Protein AF-A0A059WU59-F1 (afdb_monomer_lite)

Structure (mmCIF, N/CA/C/O backbone):
data_AF-A0A059WU59-F1
#
_entry.id   AF-A0A059WU59-F1
#
loop_
_atom_site.group_PDB
_atom_site.id
_atom_site.type_symbol
_atom_site.label_atom_id
_atom_site.label_alt_id
_atom_site.label_comp_id
_atom_site.label_asym_id
_atom_site.label_entity_id
_atom_site.label_seq_id
_atom_site.pdbx_PDB_ins_code
_atom_site.Cartn_x
_atom_site.Cartn_y
_atom_site.Cartn_z
_atom_site.occupancy
_atom_site.B_iso_or_equiv
_atom_site.auth_seq_id
_atom_site.auth_comp_id
_atom_site.auth_asym_id
_atom_site.auth_atom_id
_atom_site.pdbx_PDB_model_num
ATOM 1 N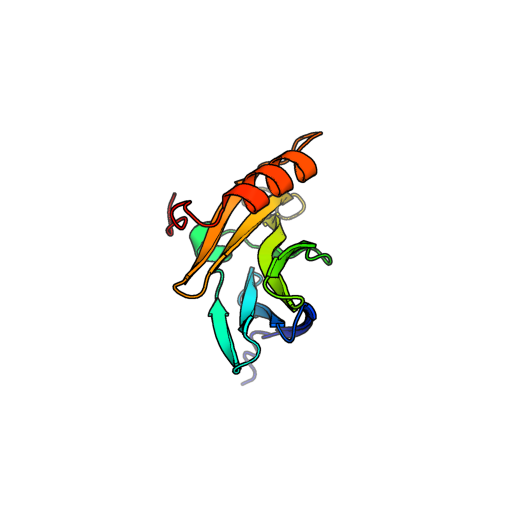 N . ASP A 1 1 ? -11.940 -27.932 -23.935 1.00 38.44 1 ASP A N 1
ATOM 2 C CA . ASP A 1 1 ? -11.604 -26.504 -24.093 1.00 38.44 1 ASP A CA 1
ATOM 3 C C . ASP A 1 1 ? -11.265 -25.864 -22.761 1.00 38.44 1 ASP A C 1
ATOM 5 O O . ASP A 1 1 ? -12.135 -25.422 -22.026 1.00 38.44 1 ASP A O 1
ATOM 9 N N . THR A 1 2 ? -9.983 -25.903 -22.409 1.00 46.12 2 THR A N 1
ATOM 10 C CA . THR A 1 2 ? -9.424 -25.380 -21.155 1.00 46.12 2 THR A CA 1
ATOM 11 C C . THR A 1 2 ? -8.559 -24.166 -21.457 1.00 46.12 2 THR A C 1
ATOM 13 O O . THR A 1 2 ? -7.333 -24.238 -21.441 1.00 46.12 2 THR A O 1
ATOM 16 N N . SER A 1 3 ? -9.199 -23.031 -21.719 1.00 50.28 3 SER A N 1
ATOM 17 C CA . SER A 1 3 ? -8.546 -21.718 -21.687 1.00 50.28 3 SER A CA 1
ATOM 18 C C . SER A 1 3 ? -8.497 -21.256 -20.226 1.00 50.28 3 SER A C 1
ATOM 20 O O . SER A 1 3 ? -9.231 -20.369 -19.800 1.00 50.28 3 SER A O 1
ATOM 22 N N . GLY A 1 4 ? -7.703 -21.950 -19.409 1.00 47.62 4 GLY A N 1
ATOM 23 C CA . GLY A 1 4 ? -7.511 -21.619 -18.001 1.00 47.62 4 GLY A CA 1
ATOM 24 C C . GLY A 1 4 ? -6.592 -20.413 -17.864 1.00 47.62 4 GLY A C 1
ATOM 25 O O . GLY A 1 4 ? -5.397 -20.584 -17.645 1.00 47.62 4 GLY A O 1
ATOM 26 N N . ALA A 1 5 ? -7.129 -19.199 -17.994 1.00 55.03 5 ALA A N 1
ATOM 27 C CA . ALA A 1 5 ? -6.443 -18.018 -17.484 1.00 55.03 5 ALA A CA 1
ATOM 28 C C . ALA A 1 5 ? -6.294 -18.210 -15.967 1.00 55.03 5 ALA A C 1
ATOM 30 O O . ALA A 1 5 ? -7.286 -18.205 -15.237 1.00 55.03 5 ALA A O 1
ATOM 31 N N . GLY A 1 6 ? -5.076 -18.501 -15.506 1.00 59.31 6 GLY A N 1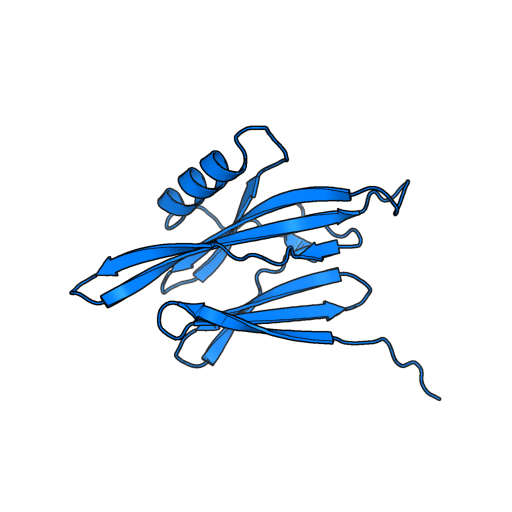
ATOM 32 C CA . GLY A 1 6 ? -4.805 -18.776 -14.099 1.00 59.31 6 GLY A CA 1
ATOM 33 C C . GLY A 1 6 ? -5.197 -17.575 -13.243 1.00 59.31 6 GLY A C 1
ATOM 34 O O . GLY A 1 6 ? -4.594 -16.515 -13.354 1.00 59.31 6 GLY A O 1
ATOM 35 N N . TYR A 1 7 ? -6.220 -17.736 -12.407 1.00 64.06 7 TYR A N 1
ATOM 36 C CA . TYR A 1 7 ? -6.565 -16.783 -11.358 1.00 64.06 7 TYR A CA 1
ATOM 37 C C . TYR A 1 7 ? -5.986 -17.303 -10.045 1.00 64.06 7 TYR A C 1
ATOM 39 O O . TYR A 1 7 ? -6.307 -18.415 -9.617 1.00 64.06 7 TYR A O 1
ATOM 47 N N . TYR A 1 8 ? -5.133 -16.505 -9.405 1.00 78.94 8 TYR A N 1
ATOM 48 C CA . TYR A 1 8 ? -4.619 -16.792 -8.070 1.00 78.94 8 TYR A CA 1
ATOM 49 C C . TYR A 1 8 ? -5.258 -15.857 -7.046 1.00 78.94 8 TYR A C 1
ATOM 51 O O . TYR A 1 8 ? -5.388 -14.651 -7.275 1.00 78.94 8 TYR A O 1
ATOM 59 N N . ARG A 1 9 ? -5.607 -16.417 -5.881 1.00 77.56 9 ARG A N 1
ATOM 60 C CA . ARG A 1 9 ? -6.037 -15.642 -4.721 1.00 77.56 9 ARG A CA 1
ATOM 61 C C . ARG A 1 9 ? -5.307 -16.075 -3.457 1.00 77.56 9 ARG A C 1
ATOM 63 O O . ARG A 1 9 ? -5.514 -17.179 -2.959 1.00 77.56 9 ARG A O 1
ATOM 70 N N . GLY A 1 10 ? -4.498 -15.172 -2.916 1.00 82.44 10 GLY A N 1
ATOM 71 C CA . GLY A 1 10 ? -3.839 -15.317 -1.621 1.00 82.44 10 GLY A CA 1
ATOM 72 C C . GLY A 1 10 ? -4.591 -14.562 -0.527 1.00 82.44 10 GLY A C 1
ATOM 73 O O . GLY A 1 10 ? -5.272 -13.573 -0.797 1.00 82.44 10 GLY A O 1
ATOM 74 N N . GLN A 1 11 ? -4.464 -15.001 0.725 1.00 89.19 11 GLN A N 1
ATOM 75 C CA . GLN A 1 11 ? -4.986 -14.268 1.879 1.00 89.19 11 GLN A CA 1
ATOM 76 C C . GLN A 1 11 ? -3.888 -14.078 2.920 1.00 89.19 11 GLN A C 1
ATOM 78 O O . GLN A 1 11 ? -3.297 -15.050 3.384 1.00 89.19 11 GLN A O 1
ATOM 83 N N . CYS A 1 12 ? -3.684 -12.833 3.346 1.00 90.75 12 CYS A N 1
ATOM 84 C CA . CYS A 1 12 ? -2.754 -12.490 4.415 1.00 90.75 12 CYS A CA 1
ATOM 85 C C . CYS A 1 12 ? -3.540 -11.996 5.640 1.00 90.75 12 CYS A C 1
ATOM 87 O O . CYS A 1 12 ? -4.379 -11.095 5.500 1.00 90.75 12 CYS A O 1
ATOM 89 N N . PRO A 1 13 ? -3.303 -12.549 6.846 1.00 93.00 13 PRO A N 1
ATOM 90 C CA . PRO A 1 13 ? -3.853 -11.968 8.064 1.00 93.00 13 PRO A CA 1
ATOM 91 C C . PRO A 1 13 ? -3.290 -10.554 8.270 1.00 93.00 13 PRO A C 1
ATOM 93 O O . PRO A 1 13 ? -2.125 -10.288 7.978 1.00 93.00 13 PRO A O 1
ATOM 96 N N . GLY A 1 14 ? -4.131 -9.638 8.747 1.00 94.81 14 GLY A N 1
ATOM 97 C CA . GLY A 1 14 ? -3.761 -8.261 9.064 1.00 94.81 14 GLY A CA 1
ATOM 98 C C . GLY A 1 14 ? -3.902 -7.953 10.553 1.00 94.81 14 GLY A C 1
ATOM 99 O O . GLY A 1 14 ? -3.927 -8.841 11.405 1.00 94.81 14 GLY A O 1
ATOM 100 N N . VAL A 1 15 ? -4.001 -6.664 10.872 1.00 96.12 15 VAL A N 1
ATOM 101 C CA . VAL A 1 15 ? -4.140 -6.167 12.250 1.00 96.12 15 VAL A CA 1
ATOM 102 C C . VAL A 1 15 ? -5.606 -5.936 12.613 1.00 96.12 15 VAL A C 1
ATOM 104 O O . VAL A 1 15 ? -6.419 -5.624 11.748 1.00 96.12 15 VAL A O 1
ATOM 107 N N . ALA A 1 16 ? -5.956 -6.053 13.898 1.00 95.88 16 ALA A N 1
ATOM 108 C CA . ALA A 1 16 ? -7.289 -5.713 14.419 1.00 95.88 16 ALA A CA 1
ATOM 109 C C . ALA A 1 16 ? -8.468 -6.370 13.659 1.00 95.88 16 ALA A C 1
ATOM 111 O O . ALA A 1 16 ? -9.514 -5.755 13.469 1.00 95.88 16 ALA A O 1
ATOM 112 N N . GLY A 1 17 ? -8.287 -7.611 13.189 1.00 9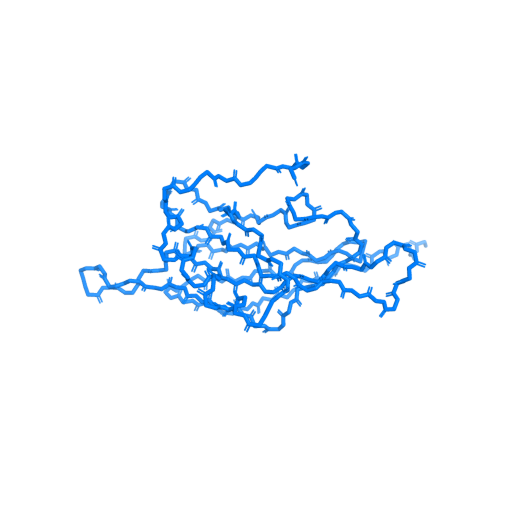5.94 17 GLY A N 1
ATOM 113 C CA . GLY A 1 17 ? -9.299 -8.370 12.443 1.00 95.94 17 GLY A CA 1
ATOM 114 C C . GLY A 1 17 ? -9.382 -8.056 10.944 1.00 95.94 17 GLY A C 1
ATOM 115 O O . GLY A 1 17 ? -10.152 -8.708 10.240 1.00 95.94 17 GLY A O 1
ATOM 116 N N . TYR A 1 18 ? -8.592 -7.102 10.440 1.00 97.94 18 TYR A N 1
ATOM 117 C CA . TYR A 1 18 ? -8.466 -6.858 9.005 1.00 97.94 18 TYR A CA 1
ATOM 118 C C . TYR A 1 18 ? -7.697 -7.993 8.324 1.00 97.94 18 TYR A C 1
ATOM 120 O O . TYR A 1 18 ? -6.867 -8.671 8.935 1.00 97.94 18 TYR A O 1
ATOM 128 N N . LYS A 1 19 ? -7.954 -8.182 7.031 1.00 98.06 19 LYS A N 1
ATOM 129 C CA . LYS A 1 19 ? -7.244 -9.136 6.169 1.00 98.06 19 LYS A CA 1
ATOM 130 C C . LYS A 1 19 ? -6.901 -8.467 4.845 1.00 98.06 19 LYS A C 1
ATOM 132 O O . LYS A 1 19 ? -7.580 -7.527 4.438 1.00 98.06 19 LYS A O 1
ATOM 137 N N . LEU A 1 20 ? -5.881 -8.974 4.166 1.00 98.19 20 LEU A N 1
ATOM 138 C CA . LEU A 1 20 ? -5.608 -8.636 2.771 1.00 98.19 20 LEU A CA 1
ATOM 139 C C . LEU A 1 20 ? -5.927 -9.836 1.896 1.00 98.19 20 LEU A C 1
ATOM 141 O O . LEU A 1 20 ? -5.610 -10.972 2.253 1.00 98.19 20 LEU A O 1
ATOM 145 N N . LEU A 1 21 ? -6.534 -9.569 0.750 1.00 97.50 21 LEU A N 1
ATOM 146 C CA . LEU A 1 21 ? -6.653 -10.519 -0.342 1.00 97.50 21 LEU A CA 1
ATOM 147 C C . LEU A 1 21 ? -5.717 -10.060 -1.451 1.00 97.50 21 LEU A C 1
ATOM 149 O O . LEU A 1 21 ? -5.800 -8.912 -1.876 1.00 97.50 21 LEU A O 1
ATOM 153 N N . LEU A 1 22 ? 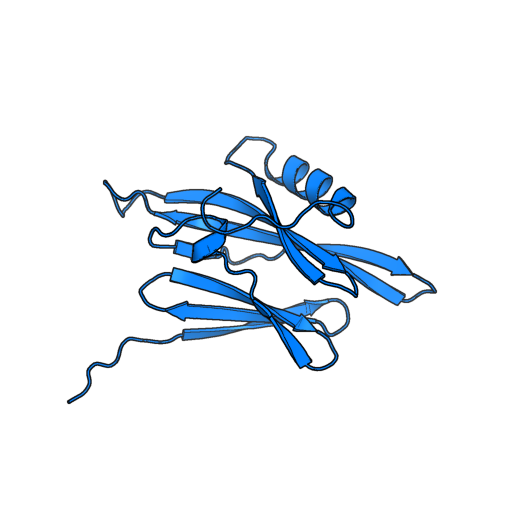-4.836 -10.953 -1.879 1.00 96.12 22 LEU A N 1
ATOM 154 C CA . LEU A 1 22 ? -4.016 -10.784 -3.068 1.00 96.12 22 LEU A CA 1
ATOM 155 C C . LEU A 1 22 ? -4.753 -11.446 -4.222 1.00 96.12 22 LEU A C 1
ATOM 157 O O . LEU A 1 22 ? -5.086 -12.622 -4.118 1.00 96.12 22 LEU A O 1
ATOM 161 N N . GLU A 1 23 ? -5.011 -10.702 -5.285 1.00 94.44 23 GLU A N 1
ATOM 162 C CA . GLU A 1 23 ? -5.693 -11.188 -6.483 1.00 94.44 23 GLU A CA 1
ATOM 163 C C . GLU A 1 23 ? -4.779 -10.973 -7.680 1.00 94.44 23 GLU A C 1
ATOM 165 O O . GLU A 1 23 ? -4.186 -9.904 -7.807 1.00 94.44 23 GLU A O 1
ATOM 170 N N . GLU A 1 24 ? -4.660 -11.977 -8.542 1.00 92.56 24 GLU A N 1
ATOM 171 C CA . GLU A 1 24 ? -3.894 -11.885 -9.781 1.00 92.56 24 GLU A CA 1
ATOM 172 C C . GLU A 1 24 ? -4.785 -12.199 -10.980 1.00 92.56 24 GLU A C 1
ATOM 174 O O . GLU A 1 24 ? -5.500 -13.204 -10.988 1.00 92.56 24 GLU A O 1
ATOM 179 N N . GLY A 1 25 ? -4.720 -11.343 -11.998 1.00 89.56 25 GLY A N 1
ATOM 180 C CA . GLY A 1 25 ? -5.367 -11.559 -13.286 1.00 89.56 25 GLY A CA 1
ATOM 181 C C . GLY A 1 25 ? -4.577 -10.883 -14.399 1.00 89.56 25 GLY A C 1
ATOM 182 O O . GLY A 1 25 ? -4.190 -9.723 -14.266 1.00 89.56 25 GLY A O 1
ATOM 183 N N . ASP A 1 26 ? -4.323 -11.616 -15.487 1.00 90.88 26 ASP A N 1
ATOM 184 C CA . ASP A 1 26 ? -3.510 -11.140 -16.619 1.00 90.88 26 ASP A CA 1
ATOM 185 C C . ASP A 1 26 ? -2.157 -10.559 -16.154 1.00 90.88 26 ASP A C 1
ATOM 187 O O . ASP A 1 26 ? -1.792 -9.430 -16.478 1.00 90.88 26 ASP A O 1
ATOM 191 N N . ILE A 1 27 ? -1.466 -11.321 -15.287 1.00 91.56 27 ILE A N 1
ATOM 192 C CA . ILE A 1 27 ? -0.119 -11.023 -14.754 1.00 91.56 27 ILE A CA 1
ATOM 193 C C . ILE A 1 27 ? -0.055 -9.652 -14.047 1.00 91.56 27 ILE A C 1
ATOM 195 O O . ILE A 1 27 ? 0.962 -8.956 -14.021 1.00 91.56 27 ILE A O 1
ATOM 199 N N . ARG A 1 28 ? -1.182 -9.230 -13.473 1.00 94.38 28 ARG A N 1
ATOM 200 C CA . ARG A 1 28 ? -1.294 -8.009 -12.679 1.00 94.38 28 ARG A CA 1
ATOM 201 C C . ARG A 1 28 ? -1.894 -8.353 -11.340 1.00 94.38 28 ARG A C 1
ATOM 203 O O . ARG A 1 28 ? -2.963 -8.961 -11.260 1.00 94.38 28 ARG A O 1
ATOM 210 N N . GLN A 1 29 ? -1.193 -7.953 -10.291 1.00 96.00 29 GLN A N 1
ATOM 211 C CA . GLN A 1 29 ? -1.626 -8.196 -8.927 1.00 96.00 29 GLN A CA 1
ATOM 212 C C . GLN A 1 29 ? -2.320 -6.974 -8.333 1.00 96.00 29 GLN A C 1
ATOM 214 O O . GLN A 1 29 ? -1.933 -5.831 -8.567 1.00 96.00 29 GLN A O 1
ATOM 219 N N . ASN A 1 30 ? -3.321 -7.223 -7.501 1.00 96.81 30 ASN A N 1
ATOM 220 C CA . ASN A 1 30 ? -4.012 -6.211 -6.719 1.00 96.81 30 ASN A CA 1
ATOM 221 C C . ASN A 1 30 ? -4.179 -6.668 -5.271 1.00 96.81 30 ASN A C 1
ATOM 223 O O . ASN A 1 30 ? -4.172 -7.862 -4.966 1.00 96.81 30 ASN A O 1
ATOM 227 N N . ILE A 1 31 ? -4.349 -5.695 -4.380 1.00 97.88 31 ILE A N 1
ATOM 228 C CA . ILE A 1 31 ? -4.693 -5.936 -2.985 1.00 97.88 31 ILE A CA 1
ATOM 229 C C . ILE A 1 31 ? -6.104 -5.429 -2.728 1.00 97.88 31 ILE A C 1
ATOM 231 O O . ILE A 1 31 ? -6.422 -4.270 -2.981 1.00 97.88 31 ILE A O 1
ATOM 235 N N . THR A 1 32 ? -6.919 -6.288 -2.128 1.00 98.06 32 THR A N 1
ATOM 236 C CA . THR A 1 32 ? -8.210 -5.924 -1.550 1.00 98.06 32 THR A CA 1
ATOM 237 C C . THR A 1 32 ? -8.107 -5.964 -0.027 1.00 98.06 32 THR A C 1
ATOM 239 O O . THR A 1 32 ? -7.799 -7.001 0.567 1.00 98.06 32 THR A O 1
ATOM 242 N N . VAL A 1 33 ? -8.385 -4.837 0.629 1.00 98.38 33 VAL A N 1
ATOM 243 C CA . VAL A 1 33 ? -8.482 -4.748 2.090 1.00 98.38 33 VAL A CA 1
ATOM 244 C C . VAL A 1 33 ? -9.851 -5.254 2.527 1.00 98.38 33 VAL A C 1
ATOM 246 O O . VAL A 1 33 ? -10.881 -4.768 2.063 1.00 98.38 33 VAL A O 1
ATOM 249 N N . VAL A 1 34 ? -9.874 -6.222 3.441 1.00 98.12 34 VAL A N 1
ATOM 250 C CA . VAL A 1 34 ? -11.103 -6.762 4.030 1.00 98.12 34 VAL A CA 1
ATOM 251 C C . VAL A 1 34 ? -11.213 -6.292 5.472 1.00 98.12 34 VAL A C 1
ATOM 253 O O . VAL A 1 34 ? -10.329 -6.571 6.286 1.00 98.12 34 VAL A O 1
ATOM 256 N N . THR A 1 35 ? -12.289 -5.576 5.795 1.00 97.38 35 THR A N 1
ATOM 257 C CA . THR A 1 35 ? -12.545 -5.088 7.157 1.00 97.38 35 THR A CA 1
ATOM 258 C C . THR A 1 35 ? -12.957 -6.234 8.090 1.00 97.38 35 THR A C 1
ATOM 260 O O . THR A 1 35 ? -13.381 -7.292 7.614 1.00 97.38 35 THR A O 1
ATOM 263 N N . PRO A 1 36 ? -12.929 -6.046 9.424 1.00 96.19 36 PRO A N 1
ATOM 264 C CA . PRO A 1 36 ? -13.381 -7.064 10.377 1.00 96.19 36 PRO A CA 1
ATOM 265 C C . PRO A 1 36 ? -14.849 -7.475 10.190 1.00 96.19 36 PRO A C 1
ATOM 267 O O . PRO A 1 36 ? -15.243 -8.563 10.595 1.00 96.19 36 PRO A O 1
ATOM 270 N N . ARG A 1 37 ? -15.658 -6.617 9.551 1.00 95.75 37 ARG A N 1
ATOM 271 C CA . ARG A 1 37 ? -17.060 -6.890 9.196 1.00 95.75 37 ARG A CA 1
ATOM 272 C C . ARG A 1 37 ? -17.218 -7.578 7.833 1.00 95.75 37 ARG A C 1
ATOM 274 O O . ARG A 1 37 ? -18.339 -7.771 7.382 1.00 95.75 37 ARG A O 1
ATOM 281 N N . GLY A 1 38 ? -16.119 -7.912 7.156 1.00 96.06 38 GLY A N 1
ATOM 282 C CA . GLY A 1 38 ? -16.120 -8.583 5.855 1.00 96.06 38 GLY A CA 1
ATOM 283 C C . GLY A 1 38 ? -16.304 -7.663 4.645 1.00 96.06 38 GLY A C 1
ATOM 284 O O . GLY A 1 38 ? -16.395 -8.163 3.525 1.00 96.06 38 GLY A O 1
ATOM 285 N N . GLN A 1 39 ? -16.333 -6.338 4.830 1.00 97.38 39 GLN A N 1
ATOM 286 C CA . GLN A 1 39 ? -16.427 -5.394 3.710 1.00 97.38 39 GLN A CA 1
ATOM 287 C C . GLN A 1 39 ? -15.116 -5.394 2.925 1.00 97.38 39 GLN A C 1
ATOM 289 O O . GLN A 1 39 ? -14.040 -5.379 3.522 1.00 97.38 39 GLN A O 1
ATOM 294 N N . LYS A 1 40 ? -15.210 -5.422 1.596 1.00 97.50 40 LYS A N 1
ATOM 295 C CA . LYS A 1 40 ? -14.062 -5.479 0.689 1.00 97.50 40 LYS A CA 1
ATOM 296 C C . LYS A 1 40 ? -13.818 -4.116 0.058 1.00 97.50 40 LYS A C 1
ATOM 298 O O . LYS A 1 40 ? -14.747 -3.507 -0.463 1.00 97.50 40 LYS A O 1
ATOM 303 N N . HIS A 1 41 ? -12.564 -3.688 0.068 1.00 97.88 41 HIS A N 1
ATOM 304 C CA . HIS A 1 41 ? -12.110 -2.435 -0.518 1.00 97.88 41 HIS A CA 1
ATOM 305 C C . HIS A 1 41 ? -10.892 -2.720 -1.394 1.00 97.88 41 HIS A C 1
ATOM 307 O O . HIS A 1 41 ? -9.784 -2.895 -0.882 1.00 97.88 41 HIS A O 1
ATOM 313 N N . SER A 1 42 ? -11.115 -2.826 -2.704 1.00 97.19 42 SER A N 1
ATOM 314 C CA . SER A 1 42 ? -10.028 -2.944 -3.677 1.00 97.19 42 SER A CA 1
ATOM 315 C C . SER A 1 42 ? -9.179 -1.674 -3.657 1.00 97.19 42 SER A C 1
ATOM 317 O O . SER A 1 42 ? -9.717 -0.568 -3.582 1.00 97.19 42 SER A O 1
ATOM 319 N N . LEU A 1 43 ? -7.856 -1.834 -3.703 1.00 97.56 43 LEU A N 1
ATOM 320 C CA . LEU A 1 43 ? -6.926 -0.714 -3.844 1.00 97.56 43 LEU A CA 1
ATOM 321 C C . LEU A 1 43 ? -6.724 -0.293 -5.303 1.00 97.56 43 LEU A C 1
ATOM 323 O O . LEU A 1 43 ? -6.087 0.730 -5.537 1.00 97.56 43 LEU A O 1
ATOM 327 N N . GLU A 1 44 ? -7.262 -1.057 -6.260 1.00 95.75 44 GLU A N 1
ATOM 328 C CA . GLU A 1 44 ? -7.206 -0.761 -7.696 1.00 95.75 44 GLU A CA 1
ATOM 329 C C . GLU A 1 44 ? -5.774 -0.477 -8.192 1.00 95.75 44 GLU A C 1
ATOM 331 O O . GLU A 1 44 ? -5.548 0.419 -9.006 1.00 95.75 44 GLU A O 1
ATOM 336 N N . LEU A 1 45 ? -4.781 -1.232 -7.698 1.00 96.19 45 LEU A N 1
ATOM 337 C CA . LEU A 1 45 ? -3.357 -0.930 -7.915 1.00 96.19 45 LEU A CA 1
ATOM 338 C C . LEU A 1 45 ? -2.983 -0.851 -9.405 1.00 96.19 45 LEU A C 1
ATOM 340 O O . LEU A 1 45 ? -2.245 0.049 -9.805 1.00 96.19 45 LEU A O 1
ATOM 344 N N . TRP A 1 46 ? -3.530 -1.736 -10.239 1.00 92.31 46 TRP A N 1
ATOM 345 C CA . TRP A 1 46 ? -3.300 -1.737 -11.691 1.00 92.31 46 TRP A CA 1
ATOM 346 C C . TRP A 1 46 ? -3.907 -0.525 -12.420 1.00 92.31 46 TRP A C 1
ATOM 348 O O . TRP A 1 46 ? -3.459 -0.178 -13.508 1.00 92.31 46 TRP A O 1
ATOM 358 N N . ASN A 1 47 ? -4.905 0.141 -11.833 1.00 91.81 47 ASN A N 1
ATOM 359 C CA . ASN A 1 47 ? -5.562 1.312 -12.422 1.00 91.81 47 ASN A CA 1
ATOM 360 C C . ASN A 1 47 ? -4.928 2.608 -11.909 1.00 91.81 47 ASN A C 1
ATOM 362 O O . ASN A 1 47 ? -4.753 3.563 -12.660 1.00 91.81 47 ASN A O 1
ATOM 366 N N . VAL A 1 48 ? -4.581 2.628 -10.621 1.00 94.56 48 VAL A N 1
ATOM 367 C CA . VAL A 1 48 ? -4.179 3.837 -9.894 1.00 94.56 48 VAL A CA 1
ATOM 368 C C . VAL A 1 48 ? -2.660 4.018 -9.844 1.00 94.56 48 VAL A C 1
ATOM 370 O O . VAL A 1 48 ? -2.172 5.139 -9.763 1.00 94.56 48 VAL A O 1
ATOM 373 N N . ILE A 1 49 ? -1.883 2.931 -9.879 1.00 95.25 49 ILE A N 1
ATOM 374 C CA . ILE A 1 49 ? -0.415 3.008 -9.820 1.00 95.25 49 ILE A CA 1
ATOM 375 C C . ILE A 1 49 ? 0.217 2.831 -11.199 1.00 95.25 49 ILE A C 1
ATOM 377 O O . ILE A 1 49 ? 1.220 3.483 -11.496 1.00 95.25 49 ILE A O 1
ATOM 381 N N . GLY A 1 50 ? -0.332 1.945 -12.027 1.00 92.38 50 GLY A N 1
ATOM 382 C CA . GLY A 1 50 ? 0.122 1.723 -13.397 1.00 92.38 50 GLY A CA 1
ATOM 383 C C . GLY A 1 50 ? -0.373 0.397 -13.967 1.00 92.38 50 GLY A C 1
ATOM 384 O O . GLY A 1 50 ? -0.530 -0.577 -13.228 1.00 92.38 50 GLY A O 1
ATOM 385 N N . SER A 1 51 ? -0.583 0.382 -15.284 1.00 90.81 51 SER A N 1
ATOM 386 C CA . SER A 1 51 ? -1.270 -0.687 -16.020 1.00 90.81 51 SER A CA 1
ATOM 387 C C . SER A 1 51 ? -0.363 -1.786 -16.583 1.00 90.81 51 SER A C 1
ATOM 389 O O . SER A 1 51 ? -0.881 -2.795 -17.069 1.00 90.81 51 SER A O 1
ATOM 391 N N . SER A 1 52 ? 0.965 -1.619 -16.521 1.00 93.25 52 SER A N 1
ATOM 392 C CA . SER A 1 52 ? 1.935 -2.661 -16.891 1.00 93.25 52 SER A CA 1
ATOM 393 C C . SER A 1 52 ? 1.762 -3.921 -16.037 1.00 93.25 52 SER A C 1
ATOM 395 O O . SER A 1 52 ? 1.189 -3.864 -14.946 1.00 93.25 52 SER A O 1
ATOM 397 N N . PHE A 1 53 ? 2.325 -5.047 -16.492 1.00 95.25 53 PHE A N 1
ATOM 398 C CA . PHE A 1 53 ? 2.452 -6.245 -15.658 1.00 95.25 53 PHE A CA 1
ATOM 399 C C . PHE A 1 53 ? 3.084 -5.911 -14.312 1.00 95.25 53 PHE A C 1
ATOM 401 O O . PHE A 1 53 ? 3.962 -5.044 -14.209 1.00 95.25 53 PHE A O 1
ATOM 408 N N . SER A 1 54 ? 2.580 -6.562 -13.270 1.00 95.94 54 SER A N 1
ATOM 409 C CA . SER A 1 54 ? 2.852 -6.118 -11.918 1.00 95.94 54 SER A CA 1
ATOM 410 C C . SER A 1 54 ? 2.726 -7.212 -10.880 1.00 95.94 54 SER A C 1
ATOM 412 O O . SER A 1 54 ? 1.934 -8.146 -10.996 1.00 95.94 54 SER A O 1
ATOM 414 N N . PHE A 1 55 ? 3.490 -7.040 -9.807 1.00 96.44 55 PHE A N 1
ATOM 415 C CA . PHE A 1 55 ? 3.419 -7.904 -8.642 1.00 96.44 55 PHE A CA 1
ATOM 416 C C . PHE A 1 55 ? 3.614 -7.113 -7.348 1.00 96.44 55 PHE A C 1
ATOM 418 O O . PHE A 1 55 ? 4.371 -6.137 -7.271 1.00 96.44 55 PHE A O 1
ATOM 425 N N . VAL A 1 56 ? 2.927 -7.554 -6.302 1.00 96.50 56 VAL A N 1
ATOM 426 C CA . VAL A 1 56 ? 2.994 -6.989 -4.957 1.00 96.50 56 VAL A CA 1
ATOM 427 C C . VAL A 1 56 ? 4.139 -7.659 -4.197 1.00 96.50 56 VAL A C 1
ATOM 429 O O . VAL A 1 56 ? 4.396 -8.856 -4.318 1.00 96.50 56 VAL A O 1
ATOM 432 N N . GLY A 1 57 ? 4.869 -6.881 -3.403 1.00 95.31 57 GLY A N 1
ATOM 433 C CA . GLY A 1 57 ? 5.908 -7.414 -2.528 1.00 95.31 57 GLY A CA 1
ATOM 434 C C . GLY A 1 57 ? 5.334 -8.270 -1.394 1.00 95.31 57 GLY A C 1
ATOM 435 O O . GLY A 1 57 ? 4.201 -8.097 -0.962 1.00 95.31 57 GLY A O 1
ATOM 436 N N . GLN A 1 58 ? 6.162 -9.143 -0.825 1.00 92.94 58 GLN A N 1
ATOM 437 C CA . GLN A 1 58 ? 5.752 -10.091 0.225 1.00 92.94 58 GLN A CA 1
ATOM 438 C C . GLN A 1 58 ? 5.396 -9.447 1.581 1.00 92.94 58 GLN A C 1
ATOM 440 O O . GLN A 1 58 ? 4.969 -10.140 2.502 1.00 92.94 58 GLN A O 1
ATOM 445 N N . LYS A 1 59 ? 5.619 -8.137 1.748 1.00 94.25 59 LYS A N 1
ATOM 446 C CA . LYS A 1 59 ? 5.444 -7.421 3.018 1.00 94.25 59 LYS A CA 1
ATOM 447 C C . LYS A 1 59 ? 4.386 -6.333 2.892 1.00 94.25 59 LYS A C 1
ATOM 449 O O . LYS A 1 59 ? 4.417 -5.531 1.960 1.00 94.25 59 LYS A O 1
ATOM 454 N N . ALA A 1 60 ? 3.532 -6.273 3.905 1.00 97.12 60 ALA A N 1
ATOM 455 C CA . ALA A 1 60 ? 2.577 -5.205 4.141 1.00 97.12 60 ALA A CA 1
ATOM 456 C C . ALA A 1 60 ? 2.884 -4.556 5.496 1.00 97.12 60 ALA A C 1
ATOM 458 O O . ALA A 1 60 ? 2.917 -5.244 6.517 1.00 97.12 60 ALA A O 1
ATOM 459 N N . GLU A 1 61 ? 3.115 -3.245 5.513 1.00 98.06 61 GLU A N 1
ATOM 460 C CA . GLU A 1 61 ? 3.288 -2.485 6.753 1.00 98.06 61 GLU A CA 1
ATOM 461 C C . GLU A 1 61 ? 1.968 -1.794 7.109 1.00 98.06 61 GLU A C 1
ATOM 463 O O . GLU A 1 61 ? 1.454 -0.968 6.356 1.00 98.06 61 GLU A O 1
ATOM 468 N N . TRP A 1 62 ? 1.415 -2.130 8.273 1.00 98.25 62 TRP A N 1
ATOM 469 C CA . TRP A 1 62 ? 0.214 -1.494 8.806 1.00 98.25 62 TRP A CA 1
ATOM 470 C C . TRP A 1 62 ? 0.603 -0.350 9.737 1.00 98.25 62 TRP A C 1
ATOM 472 O O . TRP A 1 62 ? 1.317 -0.561 10.718 1.00 98.25 62 TRP A O 1
ATOM 482 N N . ARG A 1 63 ? 0.087 0.852 9.475 1.00 98.19 63 ARG A N 1
ATOM 483 C CA . ARG A 1 63 ? 0.166 1.970 10.421 1.00 98.19 63 ARG A CA 1
ATOM 484 C C . ARG A 1 63 ? -1.047 1.915 11.330 1.00 98.19 63 ARG A C 1
ATOM 486 O O . ARG A 1 63 ? -2.180 1.849 10.853 1.00 98.19 63 ARG A O 1
ATOM 493 N N . VAL A 1 64 ? -0.815 1.933 12.637 1.00 97.38 64 VAL A N 1
ATOM 494 C CA . VAL A 1 64 ? -1.862 1.773 13.650 1.00 97.38 64 VAL A CA 1
ATOM 495 C C . VAL A 1 64 ? -1.823 2.904 14.667 1.00 97.38 64 VAL A C 1
ATOM 497 O O . VAL A 1 64 ? -0.769 3.461 14.956 1.00 97.38 64 VAL A O 1
ATOM 500 N N . GLN A 1 65 ? -2.979 3.211 15.243 1.00 95.56 65 GLN A N 1
ATOM 501 C CA . GLN A 1 65 ? -3.130 4.121 16.374 1.00 95.56 65 GLN A CA 1
ATOM 502 C C . GLN A 1 65 ? -3.875 3.416 17.507 1.00 95.56 65 GLN A C 1
ATOM 504 O O . GLN A 1 65 ? -4.673 2.510 17.264 1.00 95.56 65 GLN A O 1
ATOM 509 N N . LYS A 1 66 ? -3.654 3.855 18.748 1.00 95.56 66 LYS A N 1
ATOM 510 C CA . LYS A 1 66 ? -4.498 3.456 19.878 1.00 95.56 66 LYS A CA 1
ATOM 511 C C . LYS A 1 66 ? -5.653 4.443 20.019 1.00 95.56 66 LYS A C 1
ATOM 513 O O . LYS A 1 66 ? -5.417 5.632 20.204 1.00 95.56 66 LYS A O 1
ATOM 518 N N . LYS A 1 67 ? -6.891 3.955 19.967 1.00 92.19 67 LYS A N 1
ATOM 519 C CA . LYS A 1 67 ? -8.105 4.738 20.246 1.00 92.19 67 LYS A CA 1
ATOM 520 C C . LYS A 1 67 ? -8.917 4.006 21.303 1.00 92.19 67 LYS A C 1
ATOM 522 O O . LYS A 1 67 ? -9.293 2.861 21.088 1.00 92.19 67 LYS A O 1
ATOM 527 N N . ASN A 1 68 ? -9.144 4.638 22.455 1.00 92.69 68 ASN A N 1
ATOM 528 C CA . ASN A 1 68 ? -9.878 4.047 23.586 1.00 92.69 68 ASN A CA 1
ATOM 529 C C . ASN A 1 68 ? -9.366 2.643 23.975 1.00 92.69 68 ASN A C 1
ATOM 531 O O . ASN A 1 68 ? -10.142 1.715 24.176 1.00 92.69 68 ASN A O 1
ATOM 535 N N . GLY A 1 69 ? -8.041 2.464 24.000 1.00 92.06 69 GLY A N 1
ATOM 536 C CA . GLY A 1 69 ? -7.401 1.178 24.305 1.00 92.06 69 GLY A CA 1
ATOM 537 C C . GLY A 1 69 ? -7.403 0.149 23.166 1.00 92.06 69 GLY A C 1
ATOM 538 O O . GLY A 1 69 ? -6.742 -0.877 23.289 1.00 92.06 69 GLY A O 1
ATOM 539 N N . GLN A 1 70 ? -8.068 0.423 22.041 1.00 93.88 70 GLN A N 1
ATOM 540 C CA . GLN A 1 70 ? -8.116 -0.465 20.879 1.00 93.88 70 GLN A CA 1
ATOM 541 C C . GLN A 1 70 ? -7.073 -0.074 19.827 1.00 93.88 70 GLN A C 1
ATOM 543 O O . GLN A 1 70 ? -6.873 1.108 19.539 1.00 93.88 70 GLN A O 1
ATOM 548 N N . THR A 1 71 ? -6.427 -1.072 19.223 1.00 95.94 71 THR A N 1
ATOM 549 C CA . THR A 1 71 ? -5.560 -0.882 18.053 1.00 95.94 71 THR A CA 1
ATOM 550 C C . THR A 1 71 ? -6.428 -0.674 16.817 1.00 95.94 71 THR A C 1
ATOM 552 O O . THR A 1 71 ? -7.186 -1.563 16.435 1.00 95.94 71 THR A O 1
ATOM 555 N N . VAL A 1 72 ? -6.293 0.481 16.170 1.00 96.00 72 VAL A N 1
ATOM 556 C CA . VAL A 1 72 ? -7.036 0.848 14.962 1.00 96.00 72 VAL A CA 1
ATOM 557 C C . VAL A 1 72 ? -6.045 1.084 13.820 1.00 96.00 72 VAL A C 1
ATOM 559 O O . VAL A 1 72 ? -5.201 1.975 13.946 1.00 96.00 72 VAL A O 1
ATOM 562 N N . PRO A 1 73 ? -6.104 0.323 12.711 1.00 97.56 73 PRO A N 1
ATOM 563 C CA . PRO A 1 73 ? -5.310 0.632 11.530 1.00 97.56 73 PRO A CA 1
ATOM 564 C C . PRO A 1 73 ? -5.786 1.934 10.891 1.00 97.56 73 PRO A C 1
ATOM 566 O O . PRO A 1 73 ? -6.986 2.170 10.767 1.00 97.56 73 PRO A O 1
ATOM 569 N N . VAL A 1 74 ? -4.834 2.769 10.488 1.00 98.06 74 VAL A N 1
ATOM 570 C CA . VAL A 1 74 ? -5.088 4.078 9.867 1.00 98.06 74 VAL A CA 1
ATOM 571 C C . VAL A 1 74 ? -4.501 4.190 8.467 1.00 98.06 74 VAL A C 1
ATOM 573 O O . VAL A 1 74 ? -4.986 4.989 7.670 1.00 98.06 74 VAL A O 1
ATOM 576 N N . ALA A 1 75 ? -3.503 3.369 8.140 1.00 98.69 75 ALA A N 1
ATOM 577 C CA . ALA A 1 75 ? -2.954 3.280 6.798 1.00 98.69 75 ALA A CA 1
ATOM 578 C C . ALA A 1 75 ? -2.283 1.925 6.548 1.00 98.69 75 ALA A C 1
ATOM 580 O O . ALA A 1 75 ? -1.942 1.191 7.481 1.00 98.69 75 ALA A O 1
ATOM 581 N N . LEU A 1 76 ? -2.076 1.622 5.274 1.00 98.81 76 LEU A N 1
ATOM 582 C CA . LEU A 1 76 ? -1.402 0.431 4.780 1.00 98.81 76 LEU A CA 1
ATOM 583 C C . LEU A 1 76 ? -0.336 0.845 3.768 1.00 98.81 76 LEU A C 1
ATOM 585 O O . LEU A 1 76 ? -0.612 1.638 2.870 1.00 98.81 76 LEU A O 1
ATOM 589 N N . ILE A 1 77 ? 0.861 0.283 3.900 1.00 98.81 77 ILE A N 1
ATOM 590 C CA . ILE A 1 77 ? 1.953 0.455 2.949 1.00 98.81 77 ILE A CA 1
ATOM 591 C C . ILE A 1 77 ? 2.260 -0.901 2.323 1.00 98.81 77 ILE A C 1
ATOM 593 O O . ILE A 1 77 ? 2.569 -1.862 3.034 1.00 98.81 77 ILE A O 1
ATOM 597 N N . VAL A 1 78 ? 2.205 -0.977 0.995 1.00 98.38 78 VAL A N 1
ATOM 598 C CA . VAL A 1 78 ? 2.616 -2.171 0.244 1.00 98.38 78 VAL A CA 1
ATOM 599 C C . VAL A 1 78 ? 3.558 -1.793 -0.885 1.00 98.38 78 VAL A C 1
ATOM 601 O O . VAL A 1 78 ? 3.402 -0.756 -1.534 1.00 98.38 78 VAL A O 1
ATOM 604 N N . ARG A 1 79 ? 4.553 -2.648 -1.120 1.00 98.38 79 ARG A N 1
ATOM 605 C CA . ARG A 1 79 ? 5.450 -2.523 -2.269 1.00 98.38 79 ARG A CA 1
ATOM 606 C C . ARG A 1 79 ? 4.748 -3.040 -3.515 1.00 98.38 79 ARG A C 1
ATOM 608 O O . ARG A 1 79 ? 4.217 -4.144 -3.486 1.00 98.38 79 ARG A O 1
ATOM 615 N N . TYR A 1 80 ? 4.788 -2.271 -4.592 1.00 98.06 80 TYR A N 1
ATOM 616 C CA . TYR A 1 80 ? 4.196 -2.621 -5.875 1.00 98.06 80 TYR A CA 1
ATOM 617 C C . TYR A 1 80 ? 5.239 -2.445 -6.974 1.00 98.06 80 TYR A C 1
ATOM 619 O O . TYR A 1 80 ? 5.832 -1.374 -7.108 1.00 98.06 80 TYR A O 1
ATOM 627 N N . ASN A 1 81 ? 5.505 -3.512 -7.717 1.00 97.88 81 ASN A N 1
ATOM 628 C CA . ASN A 1 81 ? 6.538 -3.541 -8.741 1.00 97.88 81 ASN A CA 1
ATOM 629 C C . ASN A 1 81 ? 5.860 -3.527 -10.104 1.00 97.88 81 ASN A C 1
ATOM 631 O O . ASN A 1 81 ? 5.031 -4.390 -10.381 1.00 97.88 81 ASN A O 1
ATOM 635 N N . LEU A 1 82 ? 6.209 -2.541 -10.925 1.00 96.56 82 LEU A N 1
ATOM 636 C CA . LEU A 1 82 ? 5.727 -2.404 -12.295 1.00 96.56 82 LEU A CA 1
ATOM 637 C C . LEU A 1 82 ? 6.830 -2.830 -13.254 1.00 96.56 82 LEU A C 1
ATOM 639 O O . LEU A 1 82 ? 7.924 -2.265 -13.206 1.00 96.56 82 LEU A O 1
ATOM 643 N N . SER A 1 83 ? 6.552 -3.800 -14.120 1.00 96.56 83 SER A N 1
ATOM 644 C CA . SER A 1 83 ? 7.481 -4.211 -15.172 1.00 96.56 83 SER A CA 1
ATOM 645 C C . SER A 1 83 ? 7.699 -3.090 -16.187 1.00 96.56 83 SER A C 1
ATOM 647 O O . SER A 1 83 ? 6.786 -2.315 -16.494 1.00 96.56 83 SER A O 1
ATOM 649 N N . ASN A 1 84 ? 8.915 -3.010 -16.724 1.00 93.25 84 ASN A N 1
ATOM 650 C CA . ASN A 1 84 ? 9.228 -2.118 -17.830 1.00 93.25 84 ASN A CA 1
ATOM 651 C C . ASN A 1 84 ? 8.596 -2.681 -19.127 1.00 93.25 84 ASN A C 1
ATOM 653 O O . ASN A 1 84 ? 8.833 -3.848 -19.443 1.00 93.25 84 ASN A O 1
ATOM 657 N N . PRO A 1 85 ? 7.802 -1.889 -19.878 1.00 88.19 8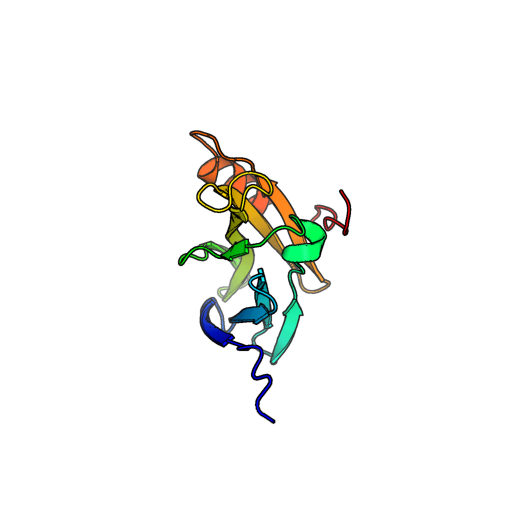5 PRO A N 1
ATOM 658 C CA . PRO A 1 85 ? 7.177 -2.339 -21.126 1.00 88.19 85 PRO A CA 1
ATOM 659 C C . PRO A 1 85 ? 8.166 -2.754 -22.225 1.00 88.19 85 PRO A C 1
ATOM 661 O O . PRO A 1 85 ? 7.840 -3.607 -23.044 1.00 88.19 85 PRO A O 1
ATOM 664 N N . GLU A 1 86 ? 9.358 -2.158 -22.250 1.00 92.19 86 GLU A N 1
ATOM 665 C CA . GLU A 1 86 ? 10.407 -2.429 -23.243 1.00 92.19 86 GLU A CA 1
ATOM 666 C C . GLU A 1 86 ? 11.307 -3.604 -22.833 1.00 92.19 86 GLU A C 1
ATOM 668 O O . GLU A 1 86 ? 11.923 -4.247 -23.679 1.00 92.19 86 GLU A O 1
ATOM 673 N N . ASP A 1 87 ? 11.383 -3.898 -21.532 1.00 90.88 87 ASP A N 1
ATOM 674 C CA . ASP A 1 87 ? 12.221 -4.958 -20.974 1.00 90.88 87 ASP A CA 1
ATOM 675 C C . ASP A 1 87 ? 11.554 -5.574 -19.739 1.00 90.88 87 ASP A C 1
ATOM 677 O O . ASP A 1 87 ? 11.749 -5.131 -18.605 1.00 90.88 87 ASP A O 1
ATOM 681 N N . SER A 1 88 ? 10.782 -6.639 -19.960 1.00 86.50 88 SER A N 1
ATOM 682 C CA . SER A 1 88 ? 10.022 -7.324 -18.905 1.00 86.50 88 SER A CA 1
ATOM 683 C C . SER A 1 88 ? 10.883 -7.935 -17.788 1.00 86.50 88 SER A C 1
ATOM 685 O O . SER A 1 88 ? 10.347 -8.272 -16.731 1.00 86.50 88 SER A O 1
ATOM 687 N N . THR A 1 89 ? 12.206 -8.039 -17.976 1.00 90.31 89 THR A N 1
ATOM 688 C CA . THR A 1 89 ? 13.139 -8.488 -16.929 1.00 90.31 89 THR A CA 1
ATOM 689 C C . THR A 1 89 ? 13.443 -7.396 -15.901 1.00 90.31 89 THR A C 1
ATOM 691 O O . THR A 1 89 ? 13.959 -7.680 -14.818 1.00 90.31 89 THR A O 1
ATOM 694 N N . LYS A 1 90 ? 13.099 -6.141 -16.211 1.00 94.69 90 LYS A N 1
ATOM 695 C CA . LYS A 1 90 ? 13.264 -4.983 -15.333 1.00 94.69 90 LYS A CA 1
ATOM 696 C C . LYS A 1 90 ? 11.926 -4.562 -14.745 1.00 94.69 90 LYS A C 1
ATOM 698 O O . LYS A 1 90 ? 10.887 -4.606 -15.397 1.00 94.69 90 LYS A O 1
ATOM 703 N N . SER A 1 91 ? 11.969 -4.067 -13.512 1.00 96.25 91 SER A N 1
ATOM 704 C CA . SER A 1 91 ? 10.798 -3.504 -12.842 1.00 96.25 91 SER A CA 1
ATOM 705 C C . SER A 1 91 ? 11.161 -2.289 -12.001 1.00 96.25 91 SER A C 1
ATOM 707 O O . SER A 1 91 ? 12.220 -2.270 -11.370 1.00 96.25 91 SER A O 1
ATOM 709 N N . THR A 1 92 ? 10.253 -1.322 -11.923 1.00 97.44 92 THR A N 1
ATOM 710 C CA . THR A 1 92 ? 10.346 -0.195 -10.994 1.00 97.44 92 THR A CA 1
ATOM 711 C C . THR A 1 92 ? 9.543 -0.505 -9.737 1.00 97.44 92 THR A C 1
ATOM 713 O O . THR A 1 92 ? 8.356 -0.827 -9.807 1.00 97.44 92 THR A O 1
ATOM 716 N N . SER A 1 93 ? 10.192 -0.404 -8.576 1.00 97.50 93 SER A N 1
ATOM 717 C CA . SER A 1 93 ? 9.586 -0.720 -7.283 1.00 97.50 93 SER A CA 1
ATOM 718 C C . SER A 1 93 ? 9.068 0.537 -6.591 1.00 97.50 93 SER A C 1
ATOM 720 O O . SER A 1 93 ? 9.856 1.379 -6.159 1.00 97.50 93 SER A O 1
ATOM 722 N N . TYR A 1 94 ? 7.749 0.640 -6.448 1.00 98.38 94 TYR A N 1
ATOM 723 C CA . TYR A 1 94 ? 7.075 1.724 -5.739 1.00 98.38 94 TYR A CA 1
ATOM 724 C C . TYR A 1 94 ? 6.623 1.268 -4.351 1.00 98.38 94 TYR A C 1
ATOM 726 O O . TYR A 1 94 ? 6.302 0.096 -4.140 1.00 98.38 94 TYR A O 1
ATOM 734 N N . LEU A 1 95 ? 6.537 2.201 -3.405 1.00 98.69 95 LEU A N 1
ATOM 735 C CA . LEU A 1 95 ? 5.746 2.008 -2.189 1.00 98.69 95 LEU A CA 1
ATOM 736 C C . LEU A 1 95 ? 4.420 2.735 -2.358 1.00 98.69 95 LEU A C 1
ATOM 738 O O . LEU A 1 95 ? 4.379 3.935 -2.609 1.00 98.69 95 LEU A O 1
ATOM 742 N N . THR A 1 96 ? 3.329 1.998 -2.223 1.00 98.56 96 THR A N 1
ATOM 743 C CA . THR A 1 96 ? 1.979 2.555 -2.267 1.00 98.56 96 THR A CA 1
ATOM 744 C C . THR A 1 96 ? 1.508 2.780 -0.842 1.00 98.56 96 THR A C 1
ATOM 746 O O . THR A 1 96 ? 1.751 1.948 0.035 1.00 98.56 96 THR A O 1
ATOM 749 N N . VAL A 1 97 ? 0.856 3.910 -0.605 1.00 98.81 97 VAL A N 1
ATOM 750 C CA . VAL A 1 97 ? 0.259 4.254 0.684 1.00 98.81 97 VAL A CA 1
ATOM 751 C C . VAL A 1 97 ? -1.240 4.306 0.495 1.00 98.81 97 VAL A C 1
ATOM 753 O O . VAL A 1 97 ? -1.720 5.015 -0.385 1.00 98.81 97 VAL A 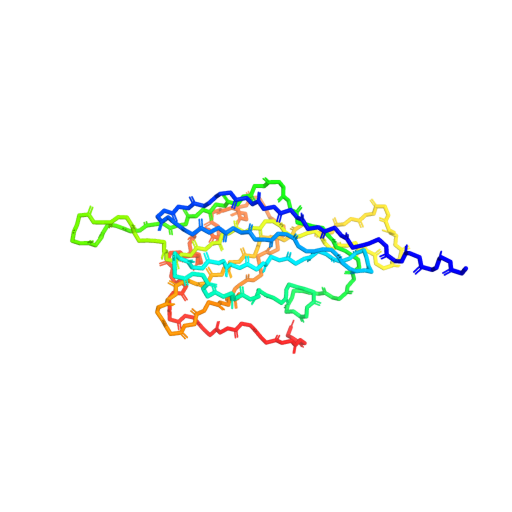O 1
ATOM 756 N N . SER A 1 98 ? -1.973 3.567 1.319 1.00 98.81 98 SER A N 1
ATOM 757 C CA . SER A 1 98 ? -3.432 3.583 1.342 1.00 98.81 98 SER A CA 1
ATOM 758 C C . SER A 1 98 ? -3.936 4.067 2.686 1.00 98.81 98 SER A C 1
ATOM 760 O O . SER A 1 98 ? -3.508 3.552 3.720 1.00 98.81 98 SER A O 1
ATOM 762 N N . LYS A 1 99 ? -4.873 5.016 2.685 1.00 98.69 99 LYS A N 1
ATOM 763 C CA . LYS A 1 99 ? -5.563 5.425 3.913 1.00 98.69 99 LYS A CA 1
ATOM 764 C C . LYS A 1 99 ? -6.593 4.382 4.315 1.00 98.69 99 LYS A C 1
ATOM 766 O O . LYS A 1 99 ? -7.213 3.748 3.461 1.00 98.69 99 LYS A O 1
ATOM 771 N N . ILE A 1 100 ? -6.814 4.249 5.617 1.00 98.38 100 ILE A N 1
ATOM 772 C CA . ILE A 1 100 ? -7.879 3.429 6.188 1.00 98.38 100 ILE A CA 1
ATOM 773 C C . ILE A 1 100 ? -8.719 4.314 7.097 1.00 98.38 100 ILE A C 1
ATOM 775 O O . ILE A 1 100 ? -8.314 4.683 8.197 1.00 98.38 100 ILE A O 1
ATOM 779 N N . THR A 1 101 ? -9.907 4.668 6.614 1.00 96.94 101 THR A N 1
ATOM 780 C CA . THR A 1 101 ? -10.874 5.491 7.346 1.00 96.94 101 THR A CA 1
ATOM 781 C C . THR A 1 101 ? -12.246 4.814 7.341 1.00 96.94 101 THR A C 1
ATOM 783 O O . THR A 1 101 ? -12.498 3.980 6.469 1.00 96.94 101 THR A O 1
ATOM 786 N N . PRO A 1 102 ? -13.169 5.179 8.253 1.00 91.44 102 PRO A N 1
ATOM 787 C CA . PRO A 1 102 ? -14.537 4.660 8.216 1.00 91.44 102 PRO A CA 1
ATOM 788 C C . PRO A 1 102 ? -15.285 4.961 6.909 1.00 91.44 102 PRO A C 1
ATOM 790 O O . PRO A 1 102 ? -16.182 4.211 6.544 1.00 91.44 102 PRO A O 1
ATOM 793 N N . GLY A 1 103 ? -14.936 6.058 6.224 1.00 89.56 103 GLY A N 1
ATOM 794 C CA . GLY A 1 103 ? -15.610 6.488 4.998 1.00 89.56 103 GLY A CA 1
ATOM 795 C C . GLY A 1 103 ? -15.035 5.879 3.719 1.00 89.56 103 GLY A C 1
ATOM 796 O O . GLY A 1 103 ? -15.789 5.556 2.806 1.00 89.56 103 GLY A O 1
ATOM 797 N N . LYS A 1 104 ? -13.706 5.732 3.622 1.00 95.62 104 LYS A N 1
ATOM 798 C CA . LYS A 1 104 ? -13.037 5.236 2.407 1.00 95.62 104 LYS A CA 1
ATOM 799 C C . LYS A 1 104 ? -11.680 4.601 2.724 1.00 95.62 104 LYS A C 1
ATOM 801 O O . LYS A 1 104 ? -10.918 5.114 3.551 1.00 95.62 104 LYS A O 1
ATOM 806 N N . ILE A 1 105 ? -11.381 3.516 2.015 1.00 98.31 105 ILE A N 1
ATOM 807 C CA . ILE A 1 105 ? -10.060 2.891 1.914 1.00 98.31 105 ILE A CA 1
ATOM 808 C C . ILE A 1 105 ? -9.637 2.999 0.450 1.00 98.31 105 ILE A C 1
ATOM 810 O O . ILE A 1 105 ? -10.381 2.571 -0.427 1.00 98.31 105 ILE A O 1
ATOM 814 N N . CYS A 1 106 ? -8.500 3.634 0.188 1.00 98.25 106 CYS A N 1
ATOM 815 C CA . CYS A 1 106 ? -7.974 3.856 -1.159 1.00 98.25 106 CYS A CA 1
ATOM 816 C C . CYS A 1 106 ? -6.496 4.247 -1.080 1.00 98.25 106 CYS A C 1
ATOM 818 O O . CYS A 1 106 ? -6.028 4.698 -0.028 1.00 98.25 106 CYS A O 1
ATOM 820 N N . VAL A 1 107 ? -5.788 4.128 -2.201 1.00 98.56 107 VAL A N 1
ATOM 821 C CA . VAL A 1 107 ? -4.425 4.643 -2.350 1.00 98.56 107 VAL A CA 1
ATOM 822 C C . VAL A 1 107 ? -4.441 6.173 -2.317 1.00 98.56 107 VAL A C 1
ATOM 824 O O . VAL A 1 107 ? -5.266 6.799 -2.975 1.00 98.56 107 VAL A O 1
ATOM 827 N N . THR A 1 108 ? -3.522 6.777 -1.569 1.00 98.56 108 THR A N 1
ATOM 828 C CA . THR A 1 108 ? -3.319 8.232 -1.492 1.00 98.56 108 THR A CA 1
ATOM 829 C C . THR A 1 108 ? -1.971 8.667 -2.053 1.00 98.56 108 THR A C 1
ATOM 831 O O . THR A 1 108 ? -1.826 9.812 -2.467 1.00 98.56 108 THR A O 1
ATOM 834 N N . ASN A 1 109 ? -0.962 7.785 -2.064 1.00 98.44 109 ASN A N 1
ATOM 835 C CA . ASN A 1 109 ? 0.372 8.129 -2.554 1.00 98.44 109 ASN A CA 1
ATOM 836 C C . ASN A 1 109 ? 1.057 6.951 -3.257 1.00 98.44 109 ASN A C 1
ATOM 838 O O . ASN A 1 109 ? 0.941 5.797 -2.836 1.00 98.44 109 ASN A O 1
ATOM 842 N N . LYS A 1 110 ? 1.845 7.292 -4.280 1.00 97.75 110 LYS A N 1
ATOM 843 C CA . LYS A 1 110 ? 2.788 6.428 -4.994 1.00 97.75 110 LYS A CA 1
ATOM 844 C C . LYS A 1 110 ? 4.193 6.984 -4.774 1.00 97.75 110 LYS A C 1
ATOM 846 O O . LYS A 1 110 ? 4.537 8.025 -5.323 1.00 97.75 110 LYS A O 1
ATOM 851 N N . ILE A 1 111 ? 4.991 6.315 -3.951 1.00 98.38 111 ILE A N 1
ATOM 852 C CA . ILE A 1 111 ? 6.345 6.754 -3.603 1.00 98.38 111 ILE A CA 1
ATOM 853 C C . ILE A 1 111 ? 7.349 6.066 -4.543 1.00 98.38 111 ILE A C 1
ATOM 855 O O . ILE A 1 111 ? 7.368 4.828 -4.585 1.00 98.38 111 ILE A O 1
ATOM 859 N N . PRO A 1 112 ? 8.151 6.822 -5.319 1.00 98.06 112 PRO A N 1
ATOM 860 C CA . PRO A 1 112 ? 9.160 6.263 -6.216 1.00 98.06 112 PRO A CA 1
ATOM 861 C C . PRO A 1 112 ? 10.329 5.625 -5.446 1.00 98.06 112 PRO A C 1
ATOM 863 O O . PRO A 1 112 ? 10.504 5.880 -4.252 1.00 98.06 112 PRO A O 1
ATOM 866 N N . PRO A 1 113 ? 11.150 4.790 -6.107 1.00 97.69 113 PRO A N 1
ATOM 867 C CA . PRO A 1 113 ? 12.353 4.250 -5.488 1.00 97.69 113 PRO A CA 1
ATOM 868 C C . PRO A 1 113 ? 13.336 5.376 -5.144 1.00 97.69 113 PRO A C 1
ATOM 870 O O . PRO A 1 113 ? 13.710 6.184 -5.990 1.00 97.69 113 PRO A O 1
ATOM 873 N N . SER A 1 114 ? 13.773 5.404 -3.890 1.00 98.00 114 SER A N 1
ATOM 874 C CA . SER A 1 114 ? 14.791 6.316 -3.370 1.00 98.00 114 SER A CA 1
ATOM 875 C C . SER A 1 114 ? 15.458 5.680 -2.146 1.00 98.00 114 SER A C 1
ATOM 877 O O . SER A 1 114 ? 14.941 4.704 -1.589 1.00 98.00 114 SER A O 1
ATOM 879 N N . ALA A 1 115 ? 16.585 6.239 -1.695 1.00 97.75 115 ALA A N 1
ATOM 880 C CA . ALA A 1 115 ? 17.249 5.789 -0.468 1.00 97.75 115 ALA A CA 1
ATOM 881 C C . ALA A 1 115 ? 16.335 5.901 0.773 1.00 97.75 115 ALA A C 1
ATOM 883 O O . ALA A 1 115 ? 16.410 5.063 1.668 1.00 97.75 115 ALA A O 1
ATOM 884 N N . ASN A 1 116 ? 15.412 6.872 0.776 1.00 97.75 116 ASN A N 1
ATOM 885 C CA . ASN A 1 116 ? 14.546 7.194 1.914 1.00 97.75 116 ASN A CA 1
ATOM 886 C C . ASN A 1 116 ? 13.080 6.775 1.697 1.00 97.75 116 ASN A C 1
ATOM 888 O O . ASN A 1 116 ? 12.202 7.149 2.478 1.00 97.75 116 ASN A O 1
ATOM 892 N N . ALA A 1 117 ? 12.784 5.981 0.660 1.00 98.12 117 ALA A N 1
ATOM 893 C CA . ALA A 1 117 ? 11.412 5.695 0.233 1.00 98.12 117 ALA A CA 1
ATOM 894 C C . ALA A 1 117 ? 10.529 5.109 1.352 1.00 98.12 117 ALA A C 1
ATOM 896 O O . ALA A 1 117 ? 9.349 5.437 1.451 1.00 98.12 117 ALA A O 1
ATOM 897 N N . ASN A 1 118 ? 11.084 4.267 2.234 1.00 98.19 118 ASN A N 1
ATOM 898 C CA . ASN A 1 118 ? 10.326 3.706 3.362 1.00 98.19 118 ASN A CA 1
ATOM 899 C C . ASN A 1 118 ? 9.921 4.781 4.382 1.00 98.19 118 ASN A C 1
ATOM 901 O O . ASN A 1 118 ? 8.824 4.738 4.934 1.00 98.19 118 ASN A O 1
ATOM 905 N N . GLU A 1 119 ? 10.801 5.741 4.652 1.00 98.56 119 GLU A N 1
ATOM 906 C CA . GLU A 1 119 ? 10.540 6.829 5.596 1.00 98.56 119 GLU A CA 1
ATOM 907 C C . GLU A 1 119 ? 9.540 7.823 5.009 1.00 98.56 119 GLU A C 1
ATOM 909 O O . GLU A 1 119 ? 8.624 8.258 5.703 1.00 98.56 119 GLU A O 1
ATOM 914 N N . GLU A 1 120 ? 9.664 8.126 3.717 1.00 98.62 120 GLU A N 1
ATOM 915 C CA . GLU A 1 120 ? 8.688 8.919 2.966 1.00 98.62 120 GLU A CA 1
ATOM 916 C C . GLU A 1 120 ? 7.307 8.262 2.975 1.00 98.62 120 GLU A C 1
ATOM 918 O O . GLU A 1 120 ? 6.322 8.919 3.309 1.00 98.62 120 GLU A O 1
ATOM 923 N N . ALA A 1 121 ? 7.235 6.956 2.703 1.00 98.75 121 ALA A N 1
ATOM 924 C CA . ALA A 1 121 ? 5.985 6.206 2.740 1.00 98.75 121 ALA A CA 1
ATOM 925 C C . ALA A 1 121 ? 5.350 6.213 4.137 1.00 98.75 121 ALA A C 1
ATOM 927 O O . ALA A 1 121 ? 4.142 6.406 4.252 1.00 98.75 121 ALA A O 1
ATOM 928 N N . ARG A 1 122 ? 6.142 6.066 5.208 1.00 98.69 122 ARG A N 1
ATOM 929 C CA . ARG A 1 122 ? 5.643 6.159 6.592 1.00 98.69 122 ARG A CA 1
ATOM 930 C C . ARG A 1 122 ? 5.117 7.549 6.923 1.00 98.69 122 ARG A C 1
ATOM 932 O O . ARG A 1 122 ? 4.009 7.653 7.438 1.00 98.69 122 ARG A O 1
ATOM 939 N N . ARG A 1 123 ? 5.854 8.608 6.567 1.00 98.38 123 ARG A N 1
ATOM 940 C CA . ARG A 1 123 ? 5.399 9.997 6.753 1.00 98.38 123 ARG A CA 1
ATOM 941 C C . ARG A 1 123 ? 4.103 10.273 5.992 1.00 98.38 123 ARG A C 1
ATOM 943 O O . ARG A 1 123 ? 3.195 10.887 6.547 1.00 98.38 123 ARG A O 1
ATOM 950 N N . ALA A 1 124 ? 3.993 9.808 4.749 1.00 98.56 124 ALA A N 1
ATOM 951 C CA . ALA A 1 124 ? 2.766 9.931 3.967 1.00 98.56 124 ALA A CA 1
ATOM 952 C C . ALA A 1 124 ? 1.608 9.150 4.611 1.00 98.56 124 ALA A C 1
ATOM 954 O O . ALA A 1 124 ? 0.508 9.678 4.755 1.00 98.56 124 ALA A O 1
ATOM 955 N N . ALA A 1 125 ? 1.865 7.925 5.071 1.00 98.62 125 ALA A N 1
ATOM 956 C CA . ALA A 1 125 ? 0.871 7.071 5.708 1.00 98.62 125 ALA A CA 1
ATOM 957 C C . ALA A 1 125 ? 0.333 7.665 7.017 1.00 98.62 125 ALA A C 1
ATOM 959 O O . ALA A 1 125 ? -0.883 7.673 7.228 1.00 98.62 125 ALA A O 1
ATOM 960 N N . ASP A 1 126 ? 1.210 8.235 7.843 1.00 96.69 126 ASP A N 1
ATOM 961 C CA . ASP A 1 126 ? 0.844 8.881 9.107 1.00 96.69 126 ASP A CA 1
ATOM 962 C C . ASP A 1 126 ? -0.040 10.134 8.889 1.00 96.69 126 ASP A C 1
ATOM 964 O O . ASP A 1 126 ? -0.838 10.478 9.759 1.00 96.69 126 ASP A O 1
ATOM 968 N N . ASN A 1 127 ? 0.017 10.758 7.702 1.00 96.56 127 ASN A N 1
ATOM 969 C CA . ASN A 1 127 ? -0.787 11.931 7.315 1.00 96.56 127 ASN A CA 1
ATOM 970 C C . ASN A 1 127 ? -1.935 11.620 6.327 1.00 96.56 127 ASN A C 1
ATOM 972 O O . ASN A 1 127 ? -2.630 12.528 5.865 1.00 96.56 127 ASN A O 1
ATOM 976 N N . SER A 1 128 ? -2.152 10.348 5.985 1.00 97.50 128 SER A N 1
ATOM 977 C CA . SER A 1 128 ? -2.996 9.940 4.848 1.00 97.50 128 SER A CA 1
ATOM 978 C C . SER A 1 128 ? -4.502 10.153 5.043 1.00 97.50 128 SER A C 1
ATOM 980 O O . SER A 1 128 ? -5.234 10.241 4.059 1.00 97.50 128 SER A O 1
ATOM 982 N N . ALA A 1 129 ? -4.990 10.267 6.284 1.00 96.19 129 ALA A N 1
ATOM 983 C CA . ALA A 1 129 ? -6.425 10.282 6.598 1.00 96.19 129 ALA A CA 1
ATOM 984 C C . ALA A 1 129 ? -7.220 11.341 5.807 1.00 96.19 129 ALA A C 1
ATOM 986 O O . ALA A 1 129 ? -8.332 11.065 5.352 1.00 96.19 129 ALA A O 1
ATOM 987 N N . ASN A 1 130 ? -6.618 12.515 5.597 1.00 94.62 130 ASN A N 1
ATOM 988 C CA . ASN A 1 130 ? -7.232 13.648 4.901 1.00 94.62 130 ASN A CA 1
ATOM 989 C C . ASN A 1 130 ? -6.757 13.804 3.448 1.00 94.62 130 ASN A C 1
ATOM 991 O O . ASN A 1 130 ? -7.223 14.701 2.753 1.00 94.62 130 ASN A O 1
ATOM 995 N N . GLN A 1 131 ? -5.839 12.955 2.977 1.00 97.25 131 GLN A N 1
ATOM 996 C CA . GLN A 1 131 ? -5.348 13.030 1.603 1.00 97.25 131 GLN A CA 1
ATOM 997 C C . GLN A 1 131 ? -6.426 12.551 0.624 1.00 97.25 131 GLN A C 1
ATOM 999 O O . GLN A 1 131 ? -7.174 11.619 0.951 1.00 97.25 131 GLN A O 1
ATOM 1004 N N . PRO A 1 132 ? -6.539 13.153 -0.571 1.00 96.69 132 PRO A N 1
ATOM 1005 C CA . PRO A 1 132 ? -7.422 12.638 -1.608 1.00 96.69 132 PRO A CA 1
ATOM 1006 C C . PRO A 1 132 ? -6.996 11.224 -2.023 1.00 96.69 132 PRO A C 1
ATOM 1008 O O . PRO A 1 132 ? -5.846 10.822 -1.841 1.00 96.69 132 PRO A O 1
ATOM 1011 N N . CYS A 1 133 ? -7.947 10.452 -2.549 1.00 97.31 133 CYS A N 1
ATOM 1012 C CA . CYS A 1 133 ? -7.584 9.213 -3.227 1.00 97.31 133 CYS A CA 1
ATOM 1013 C C . CYS A 1 133 ? -6.906 9.566 -4.546 1.00 97.31 133 CYS A C 1
ATOM 1015 O O . CYS A 1 133 ? -7.318 10.521 -5.201 1.00 97.31 133 CYS A O 1
ATOM 1017 N N . LEU A 1 134 ? -5.906 8.781 -4.926 1.00 96.88 134 LEU A N 1
ATOM 1018 C CA . LEU A 1 134 ? -5.447 8.771 -6.303 1.00 96.88 134 LEU A CA 1
ATOM 1019 C C . LEU A 1 134 ? -6.532 8.131 -7.173 1.00 96.88 134 LEU A C 1
ATOM 1021 O O . LEU A 1 134 ? -7.175 7.161 -6.762 1.00 96.88 134 LEU A O 1
ATOM 1025 N N . GLU A 1 135 ? -6.722 8.690 -8.359 1.00 90.69 135 GLU A N 1
ATOM 1026 C CA . GLU A 1 135 ? -7.677 8.205 -9.352 1.00 90.69 135 GLU A CA 1
ATOM 1027 C C . GLU A 1 135 ? -6.921 7.570 -10.530 1.00 90.69 135 GLU A C 1
ATOM 1029 O O . GLU A 1 135 ? -5.719 7.779 -10.710 1.00 90.69 135 GLU A O 1
ATOM 1034 N N . ALA A 1 136 ? -7.613 6.757 -11.328 1.00 80.62 136 ALA A N 1
ATOM 1035 C CA . ALA A 1 136 ? -6.999 6.104 -12.479 1.00 80.62 136 ALA A CA 1
ATOM 1036 C C . ALA A 1 136 ? -6.517 7.138 -13.515 1.00 80.62 136 ALA A C 1
ATOM 1038 O O . ALA A 1 136 ? -7.270 8.035 -13.893 1.00 80.62 136 ALA A O 1
ATOM 1039 N N . GLY A 1 137 ? -5.280 6.989 -14.000 1.00 62.72 137 GLY A N 1
ATOM 1040 C CA . GLY A 1 137 ? -4.708 7.851 -15.045 1.00 62.72 137 GLY A CA 1
ATOM 1041 C C . GLY A 1 137 ? -3.970 9.110 -14.566 1.00 62.72 137 GLY A C 1
ATOM 1042 O O . GLY A 1 137 ? -3.707 9.977 -15.399 1.00 62.72 137 GLY A O 1
ATOM 1043 N N . GLN A 1 138 ? -3.640 9.216 -13.270 1.00 49.56 138 GLN A N 1
ATOM 1044 C CA . GLN A 1 138 ? -2.724 10.237 -12.727 1.00 49.56 138 GLN A CA 1
ATOM 1045 C C . GLN A 1 138 ? -1.252 9.808 -12.733 1.00 49.56 138 GLN A C 1
ATOM 1047 O O . GLN A 1 138 ? -0.963 8.604 -12.539 1.00 49.56 138 GLN A O 1
#

Sequence (138 aa):
DTSGAGYYRGQCPGVAGYKLLLEEGDIRQNITVVTPRGQKHSLELWNVIGSSFSFVGQKAEWRVQKKNGQTVPVALIVRYNLSNPEDSTKSTSYLTVSKITPGKICVTNKIPPSANANEEARRAADNSANQPCLEAGQ

Radius of gyration: 15.3 Å; chains: 1; bounding box: 34×40×48 Å

Secondary structure (DSSP, 8-state):
-------EEEEEE-STT-EEEEEEETTEEEEEEE-TT--EEE--HHHHT-SSSEEEEEEEEEEEEEETTEEEEEEEEEEEEEEPSS-TT-EEEEEEEEEE-SS-EEEEEEEPS-TTHHHHHHHHHHTGGGSPPP-TT-

pLDDT: mean 92.7, std 11.43, range [38.44, 98.81]

Foldseek 3Di:
DCPCQDWDWDKADDPPQKIWIWIDGPQAIWIWIQDNVRDTATQPCCFQVHVARKDKDPDKDFDWDQDPNDTDTFKIKIWMWGADPVHRVDTWIWIWMWTDDPVHTYTQDTFGDDPCRVVVNVVCNVVVNPGDHGGGPD